Protein AF-A0A4C1V8Y3-F1 (afdb_monomer_lite)

InterPro domains:
  IPR043502 DNA/RNA polymerase superfamily [SSF56672] (5-158)

Radius of gyration: 22.08 Å; chains: 1; bounding box: 59×44×68 Å

Foldseek 3Di:
DVVDPLVVVLVVVVVVVCVVVVLDHDDPDCVVLPPFAAFDWDWDADPVHRVDIDIDTDQPDDDPRDGVVNVDDDDPPPDDPPVVVVVVQVPDPDHDDDDDPPVVSPDDDDPVCVRHYHYDDCVVQVPLVCQVVPQDDPPDGHDDDPDPVVVVVSVVSNVVCVVVDPDPPDDDDDDDDD

Structure (mmCIF, N/CA/C/O backbone):
data_AF-A0A4C1V8Y3-F1
#
_entry.id   AF-A0A4C1V8Y3-F1
#
loop_
_atom_site.group_PDB
_atom_site.id
_atom_site.type_symbol
_atom_site.label_atom_id
_atom_site.label_alt_id
_atom_site.label_comp_id
_atom_site.label_asym_id
_atom_site.label_entity_id
_atom_site.label_seq_id
_atom_site.pdbx_PDB_ins_code
_atom_site.Cartn_x
_atom_site.Cartn_y
_atom_site.Cartn_z
_atom_site.occupancy
_atom_site.B_iso_or_equiv
_atom_site.auth_seq_id
_atom_site.auth_comp_id
_atom_site.auth_asym_id
_atom_site.auth_atom_id
_atom_site.pdbx_PDB_model_num
ATOM 1 N N . MET A 1 1 ? -1.308 -13.225 -12.735 1.00 55.72 1 MET A N 1
ATOM 2 C CA . MET A 1 1 ? -2.732 -12.914 -12.943 1.00 55.72 1 MET A CA 1
ATOM 3 C C . MET A 1 1 ? -3.350 -13.865 -13.957 1.00 55.72 1 MET A C 1
ATOM 5 O O . MET A 1 1 ? -4.506 -14.201 -13.807 1.00 55.72 1 MET A O 1
ATOM 9 N N . ASP A 1 2 ? -2.562 -14.415 -14.877 1.00 52.59 2 ASP A N 1
ATOM 10 C CA . ASP A 1 2 ? -3.036 -15.259 -15.992 1.00 52.59 2 ASP A CA 1
ATOM 11 C C . ASP A 1 2 ? -3.615 -16.628 -15.599 1.00 52.59 2 ASP A C 1
ATOM 13 O O . ASP A 1 2 ? -4.291 -17.263 -16.397 1.00 52.59 2 ASP A O 1
ATOM 17 N N . ARG A 1 3 ? -3.349 -17.102 -14.374 1.00 64.19 3 ARG A N 1
ATOM 18 C CA . ARG A 1 3 ? -3.853 -18.398 -13.887 1.00 64.19 3 ARG A CA 1
ATOM 19 C C . ARG A 1 3 ? -5.327 -18.373 -13.490 1.00 64.19 3 ARG A C 1
ATOM 21 O O . ARG A 1 3 ? -5.962 -19.417 -13.526 1.00 64.19 3 ARG A O 1
ATOM 28 N N . ASP A 1 4 ? -5.831 -17.216 -13.066 1.00 79.06 4 ASP A N 1
ATOM 29 C CA . ASP A 1 4 ? -7.201 -17.050 -12.582 1.00 79.06 4 ASP A CA 1
ATOM 30 C C . ASP A 1 4 ? -7.728 -15.671 -13.019 1.00 79.06 4 ASP A C 1
ATOM 32 O O . ASP A 1 4 ? -7.414 -14.651 -12.389 1.00 79.06 4 ASP A O 1
ATOM 36 N N . PRO A 1 5 ? -8.523 -15.626 -14.105 1.00 82.88 5 PRO A N 1
ATOM 37 C CA . PRO A 1 5 ? -9.106 -14.390 -14.614 1.00 82.88 5 PRO A CA 1
ATOM 38 C C . PRO A 1 5 ? -10.021 -13.684 -13.607 1.00 82.88 5 PRO A C 1
ATOM 40 O O . PRO A 1 5 ? -10.064 -12.454 -13.581 1.00 82.88 5 PRO A O 1
ATOM 43 N N . ALA A 1 6 ? -10.732 -14.432 -12.756 1.00 84.44 6 ALA A N 1
ATOM 44 C CA . ALA A 1 6 ? -11.627 -13.848 -11.762 1.00 84.44 6 ALA A CA 1
ATOM 45 C C . ALA A 1 6 ? -10.827 -13.159 -10.649 1.00 84.44 6 ALA A C 1
ATOM 47 O O . ALA A 1 6 ? -11.149 -12.036 -10.249 1.00 84.44 6 ALA A O 1
ATOM 48 N N . PHE A 1 7 ? -9.739 -13.789 -10.200 1.00 83.38 7 PHE A N 1
ATOM 49 C CA . PHE A 1 7 ? -8.794 -13.169 -9.274 1.00 83.38 7 PHE A CA 1
ATOM 50 C C . PHE A 1 7 ? -8.145 -11.915 -9.871 1.00 83.38 7 PHE A C 1
ATOM 52 O O . PHE A 1 7 ? -8.054 -10.895 -9.187 1.00 83.38 7 PHE A O 1
ATOM 59 N N . ALA A 1 8 ? -7.717 -11.972 -11.136 1.00 81.81 8 ALA A N 1
ATOM 60 C CA . ALA A 1 8 ? -7.129 -10.829 -11.831 1.00 81.81 8 ALA A CA 1
ATOM 61 C C . ALA A 1 8 ? -8.106 -9.647 -11.891 1.00 81.81 8 ALA A C 1
ATOM 63 O O . ALA A 1 8 ? -7.767 -8.559 -11.434 1.00 81.81 8 ALA A O 1
ATOM 64 N N . ALA A 1 9 ? -9.342 -9.884 -12.342 1.00 85.69 9 ALA A N 1
ATOM 65 C CA . ALA A 1 9 ? -10.382 -8.860 -12.407 1.00 85.69 9 ALA A CA 1
ATOM 66 C C . ALA A 1 9 ? -10.687 -8.256 -11.027 1.00 85.69 9 ALA A C 1
ATOM 68 O O . ALA A 1 9 ? -10.798 -7.037 -10.889 1.00 85.69 9 ALA A O 1
ATOM 69 N N . ALA A 1 10 ? -10.771 -9.089 -9.984 1.00 87.50 10 ALA A N 1
ATOM 70 C CA . ALA A 1 10 ? -10.971 -8.606 -8.623 1.00 87.50 10 ALA A CA 1
ATOM 71 C C . ALA A 1 10 ? -9.803 -7.724 -8.155 1.00 87.50 10 ALA A C 1
ATOM 73 O O . ALA A 1 10 ? -10.039 -6.696 -7.517 1.00 87.50 10 ALA A O 1
ATOM 74 N N . TYR A 1 11 ? -8.561 -8.112 -8.467 1.00 87.75 11 TYR A N 1
ATOM 75 C CA . TYR A 1 11 ? -7.350 -7.376 -8.100 1.00 87.75 11 TYR A CA 1
ATOM 76 C C . TYR A 1 11 ? -7.257 -6.028 -8.811 1.00 87.75 11 TYR A C 1
ATOM 78 O O . TYR A 1 11 ? -7.068 -5.008 -8.144 1.00 87.75 11 TYR A O 1
ATOM 86 N N . THR A 1 12 ? -7.482 -6.010 -10.126 1.00 88.38 12 THR A N 1
ATOM 87 C CA . THR A 1 12 ? -7.565 -4.788 -10.938 1.00 88.38 12 THR A CA 1
ATOM 88 C C . THR A 1 12 ? -8.621 -3.837 -10.390 1.00 88.38 12 THR A C 1
ATOM 90 O O . THR A 1 12 ? -8.305 -2.694 -10.076 1.00 88.38 12 THR A O 1
ATOM 93 N N . ALA A 1 13 ? -9.821 -4.339 -10.086 1.00 90.12 13 ALA A N 1
ATOM 94 C CA . ALA A 1 13 ? -10.887 -3.524 -9.508 1.00 90.12 13 ALA A CA 1
ATOM 95 C C . ALA A 1 13 ? -10.541 -2.913 -8.133 1.00 90.12 13 ALA A C 1
ATOM 97 O O . ALA A 1 13 ? -11.154 -1.923 -7.733 1.00 90.12 13 ALA A O 1
ATOM 98 N N . GLN A 1 14 ? -9.606 -3.488 -7.363 1.00 90.12 14 GLN A N 1
ATOM 99 C CA . GLN A 1 14 ? -9.127 -2.852 -6.128 1.00 90.12 14 GLN A CA 1
ATOM 100 C C . GLN A 1 14 ? -8.146 -1.717 -6.419 1.00 90.12 14 GLN A C 1
ATOM 102 O O . GLN A 1 14 ? -8.235 -0.677 -5.772 1.00 90.12 14 GLN A O 1
ATOM 107 N N . ILE A 1 15 ? -7.234 -1.900 -7.374 1.00 90.12 15 ILE A N 1
ATOM 108 C CA . ILE A 1 15 ? -6.290 -0.849 -7.770 1.00 90.12 15 ILE A CA 1
ATOM 109 C C . ILE A 1 15 ? -7.022 0.322 -8.426 1.00 90.12 15 ILE A C 1
ATOM 111 O O . ILE A 1 15 ? -6.768 1.466 -8.054 1.00 90.12 15 ILE A O 1
ATOM 115 N N . ASP A 1 16 ? -7.994 0.056 -9.298 1.00 91.06 16 ASP A N 1
ATOM 116 C CA . ASP A 1 16 ? -8.810 1.106 -9.914 1.00 91.06 16 ASP A CA 1
ATOM 117 C C . ASP A 1 16 ? -9.557 1.924 -8.859 1.00 91.06 16 ASP A C 1
ATOM 119 O O . ASP A 1 16 ? -9.522 3.149 -8.896 1.00 91.06 16 ASP A O 1
ATOM 123 N N . LYS A 1 17 ? -10.110 1.279 -7.823 1.00 92.25 17 LYS A N 1
ATOM 124 C CA . LYS A 1 17 ? -10.717 1.992 -6.687 1.00 92.25 17 LYS A CA 1
ATOM 125 C C . LYS A 1 17 ? -9.734 2.894 -5.948 1.00 92.25 17 LYS A C 1
ATOM 127 O O . LYS A 1 17 ? -10.143 3.940 -5.450 1.00 92.25 17 LYS A O 1
ATOM 132 N N . LEU A 1 18 ? -8.463 2.512 -5.819 1.00 92.12 18 LEU A N 1
ATOM 133 C CA . LEU A 1 18 ? -7.461 3.393 -5.205 1.00 92.12 18 LEU A CA 1
ATOM 134 C C . LEU A 1 18 ? -7.225 4.641 -6.065 1.00 92.12 18 LEU A C 1
ATOM 136 O O . LEU A 1 18 ? -7.055 5.731 -5.517 1.00 92.12 18 LEU A O 1
ATOM 140 N N . ILE A 1 19 ? -7.258 4.490 -7.391 1.00 92.00 19 ILE A N 1
ATOM 141 C CA . ILE A 1 19 ? -7.114 5.593 -8.347 1.00 92.00 19 ILE A CA 1
ATOM 142 C C . ILE A 1 19 ? -8.358 6.491 -8.336 1.00 92.00 19 ILE A C 1
ATOM 144 O O . ILE A 1 19 ? -8.231 7.702 -8.167 1.00 92.00 19 ILE A O 1
ATOM 148 N N . GLU A 1 20 ? -9.556 5.914 -8.444 1.00 93.69 20 GLU A N 1
ATOM 149 C CA . GLU A 1 20 ? -10.841 6.632 -8.431 1.00 93.69 20 GLU A CA 1
ATOM 150 C C . GLU A 1 20 ? -11.043 7.443 -7.146 1.00 93.69 20 GLU A C 1
ATOM 152 O O . GLU A 1 20 ? -11.497 8.585 -7.190 1.00 93.69 20 GLU A O 1
ATOM 157 N N . ASN A 1 21 ? -10.658 6.881 -5.996 1.00 91.19 21 ASN A N 1
ATOM 158 C CA . ASN A 1 21 ? -10.733 7.576 -4.709 1.00 91.19 21 ASN A CA 1
ATOM 159 C C . ASN A 1 21 ? -9.605 8.606 -4.506 1.00 91.19 21 ASN A C 1
ATOM 161 O O . ASN A 1 21 ? -9.574 9.289 -3.479 1.00 91.19 21 ASN A O 1
ATOM 165 N N . GLY A 1 22 ? -8.667 8.722 -5.452 1.00 91.38 22 GLY A N 1
ATOM 166 C CA . GLY A 1 22 ? -7.544 9.657 -5.388 1.00 91.38 22 GLY A CA 1
ATOM 167 C C . GLY A 1 22 ? -6.465 9.287 -4.364 1.00 91.38 22 GLY A C 1
ATOM 168 O O . GLY A 1 22 ? -5.671 10.148 -3.985 1.00 91.38 22 GLY A O 1
ATOM 169 N N . TYR A 1 23 ? -6.427 8.032 -3.903 1.00 91.69 23 TYR A N 1
ATOM 170 C CA . TYR A 1 23 ? -5.382 7.517 -3.005 1.00 91.69 23 TYR A CA 1
ATOM 171 C C . TYR A 1 23 ? -4.095 7.171 -3.753 1.00 91.69 23 TYR A C 1
ATOM 173 O O . TYR A 1 23 ? -3.008 7.184 -3.181 1.00 91.69 23 TYR A O 1
ATOM 181 N N . THR A 1 24 ? -4.207 6.865 -5.041 1.00 91.81 24 THR A N 1
ATOM 182 C CA . THR A 1 24 ? -3.078 6.579 -5.925 1.00 91.81 24 THR A CA 1
ATOM 183 C C . THR A 1 24 ? -3.270 7.335 -7.232 1.00 91.81 24 THR A C 1
ATOM 185 O O . THR A 1 24 ? -4.393 7.604 -7.647 1.00 91.81 24 THR A O 1
ATOM 188 N N . ARG A 1 25 ? -2.172 7.696 -7.896 1.00 90.06 25 ARG A N 1
ATOM 189 C CA . ARG A 1 25 ? -2.204 8.323 -9.220 1.00 90.06 25 ARG A CA 1
ATOM 190 C C . ARG A 1 25 ? -1.206 7.648 -10.141 1.00 90.06 25 ARG A C 1
ATOM 192 O O . ARG A 1 25 ? -0.169 7.168 -9.687 1.00 90.06 25 ARG A O 1
ATOM 199 N N . ARG A 1 26 ? -1.500 7.668 -11.437 1.00 87.31 26 ARG A N 1
ATOM 200 C CA . ARG A 1 26 ? -0.541 7.254 -12.462 1.00 87.31 26 ARG A CA 1
ATOM 201 C C . ARG A 1 26 ? 0.559 8.311 -12.593 1.00 87.31 26 ARG A C 1
ATOM 203 O O . ARG A 1 26 ? 0.305 9.508 -12.433 1.00 87.31 26 ARG A O 1
ATOM 210 N N . ILE A 1 27 ? 1.785 7.864 -12.850 1.00 84.38 27 ILE A N 1
ATOM 211 C CA . ILE A 1 27 ? 2.925 8.742 -13.128 1.00 84.38 27 ILE A CA 1
ATOM 212 C C . ILE A 1 27 ? 3.106 8.791 -14.643 1.00 84.38 27 ILE A C 1
ATOM 214 O O . ILE A 1 27 ? 3.476 7.799 -15.254 1.00 84.38 27 ILE A O 1
ATOM 218 N N . GLU A 1 28 ? 2.838 9.947 -15.247 1.00 77.56 28 GLU A N 1
ATOM 219 C CA . GLU A 1 28 ? 2.921 10.123 -16.705 1.00 77.56 28 GLU A CA 1
ATOM 220 C C . GLU A 1 28 ? 4.364 10.324 -17.182 1.00 77.56 28 GLU A C 1
ATOM 222 O O . GLU A 1 28 ? 4.778 9.800 -18.214 1.00 77.56 28 GLU A O 1
ATOM 227 N N . ASN A 1 29 ? 5.158 11.071 -16.411 1.00 78.00 29 ASN A N 1
ATOM 228 C CA . ASN A 1 29 ? 6.543 11.357 -16.752 1.00 78.00 29 ASN A CA 1
ATOM 229 C C . ASN A 1 29 ? 7.487 10.385 -16.041 1.00 78.00 29 ASN A C 1
ATOM 231 O O . ASN A 1 29 ? 7.799 10.542 -14.859 1.00 78.00 29 ASN A O 1
ATOM 235 N N . ARG A 1 30 ? 8.006 9.421 -16.804 1.00 66.00 30 ARG A N 1
ATOM 236 C CA . ARG A 1 30 ? 8.955 8.409 -16.322 1.00 66.00 30 ARG A CA 1
ATOM 237 C C . ARG A 1 30 ? 10.259 8.997 -15.770 1.00 66.00 30 ARG A C 1
ATOM 239 O O . ARG A 1 30 ? 10.893 8.355 -14.939 1.00 66.00 30 ARG A O 1
ATOM 246 N N . ALA A 1 31 ? 10.641 10.222 -16.141 1.00 69.38 31 ALA A N 1
ATOM 247 C CA . ALA A 1 31 ? 11.802 10.892 -15.547 1.00 69.38 31 ALA A CA 1
ATOM 248 C C . ALA A 1 31 ? 11.626 11.162 -14.038 1.00 69.38 31 ALA A C 1
ATOM 250 O O . ALA A 1 31 ? 12.616 11.303 -13.324 1.00 69.38 31 ALA A O 1
ATOM 251 N N . GLN A 1 32 ? 10.384 11.176 -13.535 1.00 68.25 32 GLN A N 1
ATOM 252 C CA . GLN A 1 32 ? 10.077 11.304 -12.103 1.00 68.25 32 GLN A CA 1
ATOM 253 C C . GLN A 1 32 ? 10.365 10.022 -11.305 1.00 68.25 32 GLN A C 1
ATOM 255 O O . GLN A 1 32 ? 10.287 10.043 -10.083 1.00 68.25 32 GLN A O 1
ATOM 260 N N . VAL A 1 33 ? 10.689 8.913 -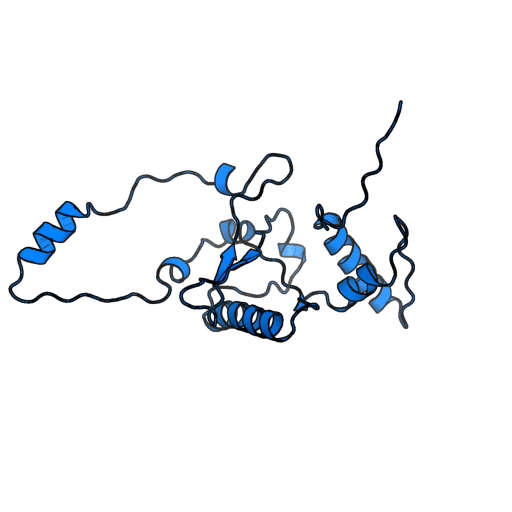11.980 1.00 70.75 33 VAL A N 1
ATOM 261 C CA . VAL A 1 33 ? 10.864 7.579 -11.379 1.00 70.75 33 VAL A CA 1
ATOM 262 C C . VAL A 1 33 ? 12.337 7.286 -11.041 1.00 70.75 33 VAL A C 1
ATOM 264 O O . VAL A 1 33 ? 12.697 6.186 -10.623 1.00 70.75 33 VAL A O 1
ATOM 267 N N . ARG A 1 34 ? 13.225 8.272 -11.198 1.00 72.69 34 ARG A N 1
ATOM 268 C CA . ARG A 1 34 ? 14.632 8.142 -10.811 1.00 72.69 34 ARG A CA 1
ATOM 269 C C . ARG A 1 34 ? 14.766 8.157 -9.284 1.00 72.69 34 ARG A C 1
ATOM 271 O O . ARG A 1 34 ? 14.085 8.928 -8.614 1.00 72.69 34 ARG A O 1
ATOM 278 N N . ASP A 1 35 ? 15.637 7.310 -8.738 1.00 73.94 35 ASP A N 1
ATOM 279 C CA . ASP A 1 35 ? 15.942 7.250 -7.299 1.00 73.94 35 ASP A CA 1
ATOM 280 C C . ASP A 1 35 ? 14.699 6.989 -6.409 1.00 73.94 35 ASP A C 1
ATOM 282 O O . ASP A 1 35 ? 14.564 7.532 -5.307 1.00 73.94 35 ASP A O 1
ATOM 286 N N . CYS A 1 36 ? 13.759 6.176 -6.902 1.00 82.00 36 CYS A N 1
ATOM 287 C CA . CYS A 1 36 ? 12.499 5.846 -6.231 1.00 82.00 36 CYS A CA 1
ATOM 288 C C . CYS A 1 36 ? 12.507 4.441 -5.614 1.00 82.00 36 CYS A C 1
ATOM 290 O O . CYS A 1 36 ? 13.243 3.561 -6.059 1.00 82.00 36 CYS A O 1
ATOM 292 N N . PHE A 1 37 ? 11.635 4.223 -4.627 1.00 83.31 37 PHE A N 1
ATOM 293 C CA . PHE A 1 37 ? 11.407 2.909 -4.027 1.00 83.31 37 PHE A CA 1
ATOM 294 C C . PHE A 1 37 ? 10.078 2.336 -4.524 1.00 83.31 37 PHE A C 1
ATOM 296 O O . PHE A 1 37 ? 9.053 3.024 -4.507 1.00 83.31 37 PHE A O 1
ATOM 303 N N . PHE A 1 38 ? 10.101 1.073 -4.951 1.00 84.75 38 PHE A N 1
ATOM 304 C CA . PHE A 1 38 ? 8.904 0.343 -5.351 1.00 84.75 38 PHE A CA 1
ATOM 305 C C . PHE A 1 38 ? 8.446 -0.565 -4.225 1.00 84.75 38 PHE A C 1
ATOM 307 O O . PHE A 1 38 ? 9.207 -1.404 -3.753 1.00 84.75 38 PHE A O 1
ATOM 314 N N . LEU A 1 39 ? 7.191 -0.404 -3.830 1.00 85.44 39 LEU A N 1
ATOM 315 C CA . LEU A 1 39 ? 6.536 -1.180 -2.802 1.00 85.44 39 LEU A CA 1
ATOM 316 C C . LEU A 1 39 ? 5.903 -2.418 -3.448 1.00 85.44 39 LEU A C 1
ATOM 318 O O . LEU A 1 39 ? 4.951 -2.283 -4.228 1.00 85.44 39 LEU A O 1
ATOM 322 N N . PRO A 1 40 ? 6.412 -3.628 -3.161 1.00 86.44 40 PRO A N 1
ATOM 323 C CA . PRO A 1 40 ? 5.784 -4.851 -3.628 1.00 86.44 40 PRO A CA 1
ATOM 324 C C . PRO A 1 40 ? 4.350 -4.924 -3.122 1.00 86.44 40 PRO A C 1
ATOM 326 O O . PRO A 1 40 ? 4.040 -4.485 -2.013 1.00 86.44 40 PRO A O 1
ATOM 329 N N . HIS A 1 41 ? 3.466 -5.500 -3.926 1.00 87.19 41 HIS A N 1
ATOM 330 C CA . HIS A 1 41 ? 2.088 -5.700 -3.520 1.00 87.19 41 HIS A CA 1
ATOM 331 C C . HIS A 1 41 ? 1.547 -7.042 -3.986 1.00 87.19 41 HIS A C 1
ATOM 333 O O . HIS A 1 41 ? 1.907 -7.566 -5.041 1.00 87.19 41 HIS A O 1
ATOM 339 N N . PHE A 1 42 ? 0.652 -7.602 -3.181 1.00 84.69 42 PHE A N 1
ATOM 340 C CA . PHE A 1 42 ? -0.007 -8.874 -3.458 1.00 84.69 42 PHE A CA 1
ATOM 341 C C . PHE A 1 42 ? -1.428 -8.871 -2.898 1.00 84.69 42 PHE A C 1
ATOM 343 O O . PHE A 1 42 ? -1.830 -7.947 -2.191 1.00 84.69 42 PHE A O 1
ATOM 350 N N . ALA A 1 43 ? -2.234 -9.861 -3.276 1.00 87.81 43 ALA A N 1
ATOM 351 C CA . ALA A 1 43 ? -3.584 -10.011 -2.746 1.00 87.81 43 ALA A CA 1
ATOM 352 C C . ALA A 1 43 ? -3.596 -11.027 -1.613 1.00 87.81 43 ALA A C 1
ATOM 354 O O . ALA A 1 43 ? -2.954 -12.071 -1.706 1.00 87.81 43 ALA A O 1
ATOM 355 N N . VAL A 1 44 ? -4.406 -10.759 -0.596 1.00 85.75 44 VAL A N 1
ATOM 356 C CA . VAL A 1 44 ? -4.756 -11.739 0.432 1.00 85.75 44 VAL A CA 1
ATOM 357 C C . VAL A 1 44 ? -6.264 -11.921 0.494 1.00 85.75 44 VAL A C 1
ATOM 359 O O . VAL A 1 44 ? -7.033 -10.963 0.369 1.00 85.75 44 VAL A O 1
ATOM 362 N N . THR A 1 45 ? -6.691 -13.157 0.714 1.00 86.25 45 THR A N 1
ATOM 363 C CA . THR A 1 45 ? -8.088 -13.530 0.952 1.00 86.25 45 THR A CA 1
ATOM 364 C C . THR A 1 45 ? -8.270 -13.875 2.419 1.00 86.25 45 THR A C 1
ATOM 366 O O . THR A 1 45 ? -7.450 -14.576 3.008 1.00 86.25 45 THR A O 1
ATOM 369 N N . ASN A 1 46 ? -9.360 -13.410 3.023 1.00 79.81 46 ASN A N 1
ATOM 370 C CA . ASN A 1 46 ? -9.726 -13.847 4.365 1.00 79.81 46 ASN A CA 1
ATOM 371 C C . ASN A 1 46 ? -10.604 -15.107 4.250 1.00 79.81 46 ASN A C 1
ATOM 373 O O . ASN A 1 46 ? -11.632 -15.022 3.576 1.00 79.81 46 ASN A O 1
ATOM 377 N N . PRO A 1 47 ? -10.283 -16.227 4.926 1.00 85.56 47 PRO A N 1
ATOM 378 C CA . PRO A 1 47 ? -11.126 -17.427 4.920 1.00 85.56 47 PRO A CA 1
ATOM 379 C C . PRO A 1 47 ? -12.583 -17.163 5.334 1.00 85.56 47 PRO A C 1
ATOM 381 O O . PRO A 1 47 ? -13.500 -17.771 4.798 1.00 85.56 47 PRO A O 1
ATOM 384 N N . ASN A 1 48 ? -12.814 -16.190 6.223 1.00 86.31 48 ASN A N 1
ATOM 385 C CA . ASN A 1 48 ? -14.151 -15.790 6.677 1.00 86.31 48 ASN A CA 1
ATOM 386 C C . ASN A 1 48 ? -14.887 -14.870 5.684 1.00 86.31 48 ASN A C 1
ATOM 388 O O . ASN A 1 48 ? -16.058 -14.551 5.880 1.00 86.31 48 ASN A O 1
ATOM 392 N N . LYS A 1 49 ? -14.194 -14.365 4.653 1.00 83.19 49 LYS A N 1
ATOM 393 C CA . LYS A 1 49 ? -14.740 -13.497 3.594 1.00 83.19 49 LYS A CA 1
ATOM 394 C C . LYS A 1 49 ? -14.109 -13.879 2.245 1.00 83.19 49 LYS A C 1
ATOM 396 O O . LYS A 1 49 ? -13.390 -13.057 1.674 1.00 83.19 49 LYS A O 1
ATOM 401 N N . PRO A 1 50 ? -14.363 -15.097 1.733 1.00 74.81 50 PRO A N 1
ATOM 402 C CA . PRO A 1 50 ? -13.650 -15.649 0.576 1.00 74.81 50 PRO A CA 1
ATOM 403 C C . PRO A 1 50 ? -13.821 -14.799 -0.691 1.00 74.81 50 PRO A C 1
ATOM 405 O O . PRO A 1 50 ? -12.896 -14.675 -1.482 1.00 74.81 50 PRO A O 1
ATOM 408 N N . ASN A 1 51 ? -14.958 -14.110 -0.828 1.00 78.44 51 ASN A N 1
ATOM 409 C CA . ASN A 1 51 ? -15.259 -13.258 -1.983 1.00 78.44 51 ASN A CA 1
ATOM 410 C C . ASN A 1 51 ? -14.590 -11.872 -1.928 1.00 78.44 51 ASN A C 1
ATOM 412 O O . ASN A 1 51 ? -14.798 -11.053 -2.822 1.00 78.44 51 ASN A O 1
ATOM 416 N N . LYS A 1 52 ? -13.841 -11.555 -0.863 1.00 81.00 52 LYS A N 1
ATOM 417 C CA . LYS A 1 52 ? -13.203 -10.246 -0.691 1.00 81.00 52 LYS A CA 1
ATOM 418 C C . LYS A 1 52 ? -11.693 -10.397 -0.596 1.00 81.00 52 LYS A C 1
ATOM 420 O O . LYS A 1 52 ? -11.157 -10.805 0.434 1.00 81.00 52 LYS A O 1
ATOM 425 N N . ILE A 1 53 ? -11.016 -9.952 -1.647 1.00 87.62 53 ILE A N 1
ATOM 426 C CA . ILE A 1 53 ? -9.571 -9.758 -1.630 1.00 87.62 53 ILE A CA 1
ATOM 427 C C . ILE A 1 53 ? -9.204 -8.429 -0.955 1.00 87.62 53 ILE A C 1
ATOM 429 O O . ILE A 1 53 ? -9.988 -7.473 -0.940 1.00 87.62 53 ILE A O 1
ATOM 433 N N . ARG A 1 54 ? -7.995 -8.366 -0.403 1.00 87.06 54 ARG A N 1
ATOM 434 C CA . ARG A 1 54 ? -7.348 -7.129 0.047 1.00 87.06 54 ARG A CA 1
ATOM 435 C C . ARG A 1 54 ? -5.985 -7.022 -0.617 1.00 87.06 54 ARG A C 1
ATOM 437 O O . ARG A 1 54 ? -5.238 -7.996 -0.612 1.00 87.06 54 ARG A O 1
ATOM 444 N N . VAL A 1 55 ? -5.676 -5.853 -1.166 1.00 89.06 55 VAL A N 1
ATOM 445 C CA . VAL A 1 55 ? -4.327 -5.537 -1.640 1.00 89.06 55 VAL A CA 1
ATOM 446 C C . VAL A 1 55 ? -3.472 -5.208 -0.421 1.00 89.06 55 VAL A C 1
ATOM 448 O O . VAL A 1 55 ? -3.858 -4.379 0.402 1.00 89.06 55 VAL A O 1
ATOM 451 N N . VAL A 1 56 ? -2.345 -5.894 -0.288 1.00 88.00 56 VAL A N 1
ATOM 452 C CA . VAL A 1 56 ? -1.335 -5.639 0.739 1.00 88.00 56 VAL A CA 1
ATOM 453 C C . VAL A 1 56 ? -0.130 -5.031 0.052 1.00 88.00 56 VAL A C 1
ATOM 455 O O . VAL A 1 56 ? 0.331 -5.572 -0.950 1.00 88.00 56 VAL A O 1
ATOM 458 N N . PHE A 1 57 ? 0.360 -3.927 0.606 1.00 89.00 57 PHE A N 1
ATOM 459 C CA . PHE A 1 57 ? 1.608 -3.292 0.211 1.00 89.00 57 PHE A CA 1
ATOM 460 C C . PHE A 1 57 ? 2.686 -3.668 1.226 1.00 89.00 57 PHE A C 1
ATOM 462 O O . PHE A 1 57 ? 2.534 -3.400 2.419 1.00 89.00 57 PHE A O 1
ATOM 469 N N . ASP A 1 58 ? 3.743 -4.326 0.769 1.00 87.31 58 ASP A N 1
ATOM 470 C CA . ASP A 1 58 ? 4.751 -4.923 1.635 1.00 87.31 58 ASP A CA 1
ATOM 471 C C . ASP A 1 58 ? 5.987 -4.033 1.782 1.00 87.31 58 ASP A C 1
ATOM 473 O O . ASP A 1 58 ? 6.960 -4.132 1.037 1.00 87.31 58 ASP A O 1
ATOM 477 N N . ALA A 1 59 ? 5.958 -3.179 2.803 1.00 87.00 59 ALA A N 1
ATOM 478 C CA . ALA A 1 59 ? 7.091 -2.341 3.195 1.00 87.00 59 ALA A CA 1
ATOM 479 C C . ALA A 1 59 ? 8.231 -3.103 3.893 1.00 87.00 59 ALA A C 1
ATOM 481 O O . ALA A 1 59 ? 9.287 -2.515 4.140 1.00 87.00 59 ALA A O 1
ATOM 482 N N . ALA A 1 60 ? 8.032 -4.383 4.228 1.00 86.56 60 ALA A N 1
ATOM 483 C CA . ALA A 1 60 ? 9.021 -5.212 4.912 1.00 86.56 60 ALA A CA 1
ATOM 484 C C . ALA A 1 60 ? 9.881 -6.039 3.945 1.00 86.56 60 ALA A C 1
ATOM 486 O O . ALA A 1 60 ? 10.933 -6.538 4.357 1.00 86.56 60 ALA A O 1
ATOM 487 N N . THR A 1 61 ? 9.479 -6.166 2.674 1.00 83.31 61 THR A N 1
ATOM 488 C CA . THR A 1 61 ? 10.320 -6.798 1.650 1.00 83.31 61 THR A CA 1
ATOM 489 C C . THR A 1 61 ? 11.684 -6.104 1.595 1.00 83.31 61 THR A C 1
ATOM 491 O O . THR A 1 61 ? 11.783 -4.876 1.534 1.00 83.31 61 THR A O 1
ATOM 494 N N . ARG A 1 62 ? 12.749 -6.913 1.636 1.00 83.75 62 ARG A N 1
ATOM 495 C CA . ARG A 1 62 ? 14.138 -6.447 1.607 1.00 83.75 62 ARG A CA 1
ATOM 496 C C . ARG A 1 62 ? 14.710 -6.527 0.193 1.00 83.75 62 ARG A C 1
ATOM 498 O O . ARG A 1 62 ? 14.631 -7.572 -0.444 1.00 83.75 62 ARG A O 1
ATOM 505 N N . PHE A 1 63 ? 15.365 -5.457 -0.236 1.00 80.12 63 PHE A N 1
ATOM 506 C CA . PHE A 1 63 ? 16.228 -5.395 -1.411 1.00 80.12 63 PHE A CA 1
ATOM 507 C C . PHE A 1 63 ? 17.633 -4.994 -0.953 1.00 80.12 63 PHE A C 1
ATOM 509 O O . PHE A 1 63 ? 17.774 -4.091 -0.132 1.00 80.12 63 PHE A O 1
ATOM 516 N N . GLU A 1 64 ? 18.663 -5.721 -1.395 1.00 85.56 64 GLU A N 1
ATOM 517 C CA . GLU A 1 64 ? 20.059 -5.505 -0.963 1.00 85.56 64 GLU A CA 1
ATOM 518 C C . GLU A 1 64 ? 20.222 -5.402 0.570 1.00 85.56 64 GLU A C 1
ATOM 520 O O . GLU A 1 64 ? 20.992 -4.615 1.114 1.00 85.56 64 GLU A O 1
ATOM 525 N N . GLY A 1 65 ? 19.448 -6.213 1.299 1.00 86.94 65 GLY A N 1
ATOM 526 C CA . GLY A 1 65 ? 19.477 -6.257 2.760 1.00 86.94 65 GLY A CA 1
ATOM 527 C C . GLY A 1 65 ? 18.712 -5.133 3.469 1.00 86.94 65 GLY A C 1
ATOM 528 O O . GLY A 1 65 ? 18.677 -5.142 4.700 1.00 86.94 65 GLY A O 1
ATOM 529 N N . LYS A 1 66 ? 18.049 -4.214 2.756 1.00 86.12 66 LYS A N 1
ATOM 530 C CA . LYS A 1 66 ? 17.275 -3.096 3.329 1.00 86.12 66 LYS A CA 1
ATOM 531 C C . LYS A 1 66 ? 15.811 -3.119 2.889 1.00 86.12 66 LYS A C 1
ATOM 533 O O . LYS A 1 66 ? 15.502 -3.476 1.760 1.00 86.12 66 LYS A O 1
ATOM 538 N 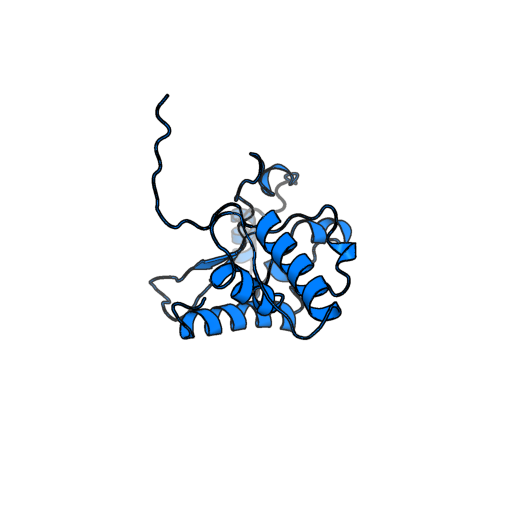N . SER A 1 67 ? 14.904 -2.748 3.785 1.00 89.50 67 SER A N 1
ATOM 539 C CA . SER A 1 67 ? 13.465 -2.583 3.520 1.00 89.50 67 SER A CA 1
ATOM 540 C C . SER A 1 67 ? 13.053 -1.120 3.668 1.00 89.50 67 SER A C 1
ATOM 542 O O . SER A 1 67 ? 13.784 -0.342 4.282 1.00 89.50 67 SER A O 1
ATOM 544 N N . LEU A 1 68 ? 11.872 -0.739 3.168 1.00 88.31 68 LEU A N 1
ATOM 545 C CA . LEU A 1 68 ? 11.353 0.621 3.362 1.00 88.31 68 LEU A CA 1
ATOM 546 C C . LEU A 1 68 ? 11.264 0.970 4.854 1.00 88.31 68 LEU A C 1
ATOM 548 O O . LEU A 1 68 ? 11.666 2.060 5.250 1.00 88.31 68 LEU A O 1
ATOM 552 N N . ASN A 1 69 ? 10.821 0.022 5.683 1.00 90.50 69 ASN A N 1
ATOM 553 C CA . ASN A 1 69 ? 10.721 0.205 7.132 1.00 90.50 69 ASN A CA 1
ATOM 554 C C . ASN A 1 69 ? 12.059 0.574 7.795 1.00 90.50 69 ASN A C 1
ATOM 556 O O . ASN A 1 69 ? 12.051 1.302 8.782 1.00 90.50 69 ASN A O 1
ATOM 560 N N . ASP A 1 70 ? 13.197 0.121 7.254 1.00 89.81 70 ASP A N 1
ATOM 561 C CA . ASP A 1 70 ? 14.523 0.452 7.798 1.00 89.81 70 ASP A CA 1
ATOM 562 C C . ASP A 1 70 ? 14.921 1.924 7.530 1.00 89.81 70 ASP A C 1
ATOM 564 O O . ASP A 1 70 ? 15.852 2.427 8.159 1.00 89.81 70 ASP A O 1
ATOM 568 N N . TYR A 1 71 ? 14.244 2.609 6.598 1.00 89.06 71 TYR A N 1
ATOM 569 C CA . TYR A 1 71 ? 14.476 4.019 6.249 1.00 89.06 71 TYR A CA 1
ATOM 570 C C . TYR A 1 71 ? 13.462 4.982 6.880 1.00 89.06 71 TYR A C 1
ATOM 572 O O . TYR A 1 71 ? 13.654 6.198 6.819 1.00 89.06 71 TYR A O 1
ATOM 580 N N . LEU A 1 72 ? 12.383 4.467 7.474 1.00 89.19 72 LEU A N 1
ATOM 581 C CA . LEU A 1 72 ? 11.368 5.290 8.126 1.00 89.19 72 LEU A CA 1
ATOM 582 C C . LEU A 1 72 ? 11.831 5.684 9.531 1.00 89.19 72 LEU A C 1
ATOM 584 O O . LEU A 1 72 ? 12.194 4.842 10.349 1.00 89.19 72 LEU A O 1
ATOM 588 N N . ILE A 1 73 ? 11.779 6.981 9.831 1.00 88.69 73 ILE A N 1
ATOM 589 C CA . ILE A 1 73 ? 12.039 7.484 11.180 1.00 88.69 73 ILE A CA 1
ATOM 590 C C . ILE A 1 73 ? 10.777 7.270 12.012 1.00 88.69 73 ILE A C 1
ATOM 592 O O . ILE A 1 73 ? 9.720 7.826 11.707 1.00 88.69 73 ILE A O 1
ATOM 596 N N . SER A 1 74 ? 10.888 6.493 13.086 1.00 84.88 74 SER A N 1
ATOM 597 C CA . SER A 1 74 ? 9.805 6.358 14.058 1.00 84.88 74 SER A CA 1
ATOM 598 C C . SER A 1 74 ? 9.570 7.694 14.761 1.00 84.88 74 SER A C 1
ATOM 600 O O . SER A 1 74 ? 10.433 8.188 15.487 1.00 84.88 74 SER A O 1
ATOM 602 N N . GLY A 1 75 ? 8.398 8.284 14.534 1.00 86.25 75 GLY A N 1
ATOM 603 C CA . GLY A 1 75 ? 7.925 9.428 15.306 1.00 86.25 75 GLY A CA 1
ATOM 604 C C . GLY A 1 75 ? 7.514 9.035 16.733 1.00 86.25 75 GLY A C 1
ATOM 605 O O . GLY A 1 75 ? 7.432 7.845 17.051 1.00 86.25 75 GLY A O 1
ATOM 606 N N . PRO A 1 76 ? 7.234 10.019 17.605 1.00 90.94 76 PRO A N 1
ATOM 607 C CA . PRO A 1 76 ? 6.643 9.753 18.914 1.00 90.94 76 PRO A CA 1
ATOM 608 C C . PRO A 1 76 ? 5.267 9.090 18.767 1.00 90.94 76 PRO A C 1
ATOM 610 O O . PRO A 1 76 ? 4.571 9.300 17.773 1.00 90.94 76 PRO A O 1
ATOM 613 N N . ASP A 1 77 ? 4.851 8.318 19.773 1.00 88.50 77 ASP A N 1
ATOM 614 C CA . ASP A 1 77 ? 3.496 7.770 19.811 1.00 88.50 77 ASP A CA 1
ATOM 615 C C . ASP A 1 77 ? 2.479 8.911 19.979 1.00 88.50 77 ASP A C 1
ATOM 617 O O . ASP A 1 77 ? 2.425 9.579 21.013 1.00 88.50 77 ASP A O 1
ATOM 621 N N . LEU A 1 78 ? 1.698 9.154 18.926 1.00 88.19 78 LEU A N 1
ATOM 622 C CA . LEU A 1 78 ? 0.643 10.169 18.890 1.00 88.19 78 LEU A CA 1
ATOM 623 C C . LEU A 1 78 ? -0.740 9.583 19.214 1.00 88.19 78 LEU A C 1
ATOM 625 O O . LEU A 1 78 ? -1.748 10.293 19.126 1.00 88.19 78 LEU A O 1
ATOM 629 N N . LEU A 1 79 ? -0.826 8.293 19.556 1.00 90.50 79 LEU A N 1
ATOM 630 C CA . LEU A 1 79 ? -2.090 7.662 19.901 1.00 90.50 79 LEU A CA 1
ATOM 631 C C . LEU A 1 79 ? -2.578 8.146 21.267 1.00 90.50 79 LEU A C 1
ATOM 633 O O . LEU A 1 79 ? -1.865 8.190 22.267 1.00 90.50 79 LEU A O 1
ATOM 637 N N . ASN A 1 80 ? -3.865 8.475 21.325 1.00 91.50 80 ASN A N 1
ATOM 638 C CA . ASN A 1 80 ? -4.526 8.737 22.592 1.00 91.50 80 ASN A CA 1
ATOM 639 C C . ASN A 1 80 ? -4.634 7.439 23.401 1.00 91.50 80 ASN A C 1
ATOM 641 O O . ASN A 1 80 ? -5.038 6.403 22.872 1.00 91.50 80 ASN A O 1
ATOM 645 N N . SER A 1 81 ? -4.381 7.519 24.711 1.00 93.56 81 SER A N 1
ATOM 646 C CA . SER A 1 81 ? -4.595 6.392 25.623 1.00 93.56 81 SER A CA 1
ATOM 647 C C . SER A 1 81 ? -6.025 5.856 25.507 1.00 93.56 81 SER A C 1
ATOM 649 O O . SER A 1 81 ? -6.993 6.586 25.756 1.00 93.56 81 SER A O 1
ATOM 651 N N . LEU A 1 82 ? -6.150 4.563 25.193 1.00 93.50 82 LEU A N 1
ATOM 652 C CA . LEU A 1 82 ? -7.437 3.873 25.106 1.00 93.50 82 LEU A CA 1
ATOM 653 C C . LEU A 1 82 ? -8.230 4.004 26.412 1.00 93.50 82 LEU A C 1
ATOM 655 O O . LEU A 1 82 ? -9.414 4.328 26.386 1.00 93.50 82 LEU A O 1
ATOM 659 N N . THR A 1 83 ? -7.570 3.844 27.560 1.00 95.50 83 THR A N 1
ATOM 660 C CA . THR A 1 83 ? -8.190 4.017 28.882 1.00 95.50 83 THR A CA 1
ATOM 661 C C . THR A 1 83 ? -8.748 5.431 29.056 1.00 95.50 83 THR A C 1
ATOM 663 O O . THR A 1 83 ? -9.882 5.606 29.504 1.00 95.50 83 THR A O 1
ATOM 666 N N . GLY A 1 84 ? -7.990 6.450 28.640 1.00 95.19 84 GLY A N 1
ATOM 667 C CA . GLY A 1 84 ? -8.443 7.842 28.667 1.00 95.19 84 GLY A CA 1
ATOM 668 C C . GLY A 1 84 ? -9.656 8.095 27.766 1.00 95.19 84 GLY A C 1
ATOM 669 O O . GLY A 1 84 ? -10.580 8.809 28.164 1.00 95.19 84 GLY A O 1
ATOM 670 N N . ILE A 1 85 ? -9.685 7.482 26.577 1.00 94.88 85 ILE A N 1
ATOM 671 C CA . ILE A 1 85 ? -10.842 7.527 25.672 1.00 94.88 85 ILE A CA 1
ATOM 672 C C . ILE A 1 85 ? -12.063 6.887 26.341 1.00 94.88 85 ILE A C 1
ATOM 674 O O . ILE A 1 85 ? -13.117 7.517 26.384 1.00 94.88 85 ILE A O 1
ATOM 678 N N . LEU A 1 86 ? -11.924 5.689 26.918 1.00 95.31 86 LEU A N 1
ATOM 679 C CA . LEU A 1 86 ? -13.027 4.970 27.568 1.00 95.31 86 LEU A CA 1
ATOM 680 C C . LEU A 1 86 ? -13.601 5.733 28.769 1.00 95.31 86 LEU A C 1
ATOM 682 O O . LEU A 1 86 ? -14.820 5.775 28.942 1.00 95.31 86 LEU A O 1
ATOM 686 N N . PHE A 1 87 ? -12.757 6.386 29.574 1.00 95.56 87 PHE A N 1
ATOM 687 C CA . PHE A 1 87 ? -13.242 7.227 30.671 1.00 95.56 87 PHE A CA 1
ATOM 688 C C . PHE A 1 87 ? -14.032 8.437 30.175 1.00 95.56 87 PHE A C 1
ATOM 690 O O . PHE A 1 87 ? -15.080 8.739 30.741 1.00 95.56 87 PHE A O 1
ATOM 697 N N . ARG A 1 88 ? -13.574 9.123 29.119 1.00 94.62 88 ARG A N 1
ATOM 698 C CA . ARG A 1 88 ? -14.320 10.251 28.534 1.00 94.62 88 ARG A CA 1
ATOM 699 C C . ARG A 1 88 ? -15.614 9.794 27.866 1.00 94.62 88 ARG A C 1
ATOM 701 O O . ARG A 1 88 ? -16.632 10.453 28.037 1.00 94.62 88 ARG A O 1
ATOM 708 N N . PHE A 1 89 ? -15.582 8.656 27.177 1.00 93.31 89 PHE A N 1
ATOM 709 C CA . PHE A 1 89 ? -16.747 8.046 26.538 1.00 93.31 89 PHE A CA 1
ATOM 710 C C . PHE A 1 89 ? -17.879 7.773 27.541 1.00 93.31 89 PHE A C 1
ATOM 712 O O . PHE A 1 89 ? -19.038 8.029 27.236 1.00 93.31 89 PHE A O 1
ATOM 719 N N . ARG A 1 90 ? -17.550 7.343 28.768 1.00 93.81 90 ARG A N 1
ATOM 720 C CA . ARG A 1 90 ? -18.529 7.082 29.840 1.00 93.81 90 ARG A CA 1
ATOM 721 C C . ARG A 1 90 ? -19.112 8.331 30.516 1.00 93.81 90 ARG A C 1
ATOM 723 O O . ARG A 1 90 ? -20.028 8.186 31.316 1.00 93.81 90 ARG A O 1
ATOM 730 N N . LYS A 1 91 ? -18.590 9.539 30.258 1.00 95.75 91 LYS A N 1
ATOM 731 C CA . LYS A 1 91 ? -19.087 10.769 30.911 1.00 95.75 91 LYS A CA 1
ATOM 732 C C . LYS A 1 91 ? -20.435 11.244 30.359 1.00 95.75 91 LYS A C 1
ATOM 734 O O . LYS A 1 91 ? -21.143 11.959 31.059 1.00 95.75 91 LYS A O 1
ATOM 739 N N . GLY A 1 92 ? -20.760 10.904 29.113 1.00 93.25 92 GLY A N 1
ATOM 740 C CA . GLY A 1 92 ? -22.022 11.284 28.478 1.00 93.25 92 GLY A CA 1
ATOM 741 C C . GLY A 1 92 ? -23.150 10.300 28.788 1.00 93.25 92 GLY A C 1
ATOM 742 O O . GLY A 1 92 ? -22.907 9.112 28.974 1.00 93.25 92 GLY A O 1
ATOM 743 N N . SER A 1 93 ? -24.394 10.784 28.792 1.00 95.38 93 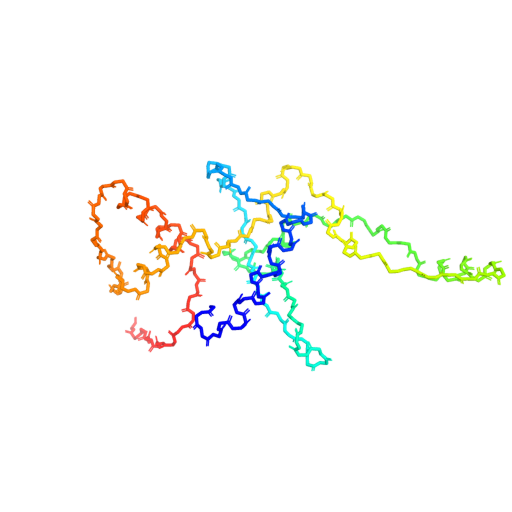SER A N 1
ATOM 744 C CA . SER A 1 93 ? -25.599 9.941 28.897 1.00 95.38 93 SER A C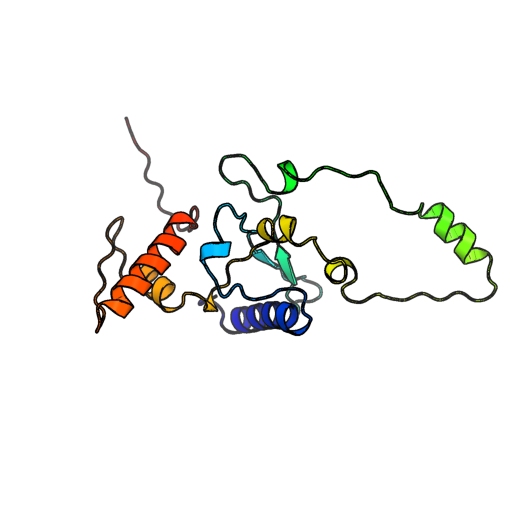A 1
ATOM 745 C C . SER A 1 93 ? -25.935 9.203 27.598 1.00 95.38 93 SER A C 1
ATOM 747 O O . SER A 1 93 ? -26.667 8.217 27.619 1.00 95.38 93 SER A O 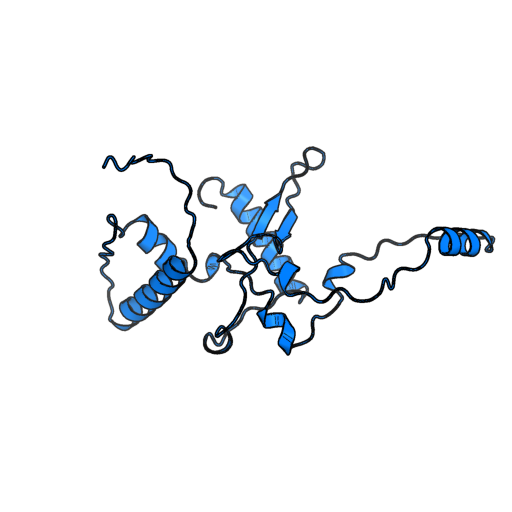1
ATOM 749 N N . VAL A 1 94 ? -25.397 9.671 26.468 1.00 94.94 94 VAL A N 1
ATOM 750 C CA . VAL A 1 94 ? -25.589 9.088 25.140 1.00 94.94 94 VAL A CA 1
ATOM 751 C C . VAL A 1 94 ? -24.226 8.816 24.519 1.00 94.94 94 VAL A C 1
ATOM 753 O O . VAL A 1 94 ? -23.364 9.694 24.472 1.00 94.94 94 VAL A O 1
ATOM 756 N N . ALA A 1 95 ? -24.052 7.595 24.025 1.00 93.25 95 ALA A N 1
ATOM 757 C CA . ALA A 1 95 ? -22.839 7.124 23.381 1.00 93.25 95 ALA A CA 1
ATOM 758 C C . ALA A 1 95 ? -23.097 6.819 21.901 1.00 93.25 95 ALA A C 1
ATOM 760 O O . ALA A 1 95 ? -24.130 6.252 21.551 1.00 93.25 95 ALA A O 1
ATOM 761 N N . PHE A 1 96 ? -22.133 7.145 21.042 1.00 93.56 96 PHE A N 1
ATOM 762 C CA . PHE A 1 96 ? -22.149 6.778 19.629 1.00 93.56 96 PHE A CA 1
ATOM 763 C C . PHE A 1 96 ? -20.765 6.314 19.187 1.00 93.56 96 PHE A C 1
ATOM 765 O O . PHE A 1 96 ? -19.743 6.674 19.775 1.00 93.56 96 PHE A O 1
ATOM 772 N N . THR A 1 97 ? -20.740 5.504 18.138 1.00 92.12 97 THR A N 1
ATOM 773 C CA . THR A 1 97 ? -19.520 5.039 17.485 1.00 92.12 97 THR A CA 1
ATOM 774 C C . THR A 1 97 ? -19.669 5.243 15.983 1.00 92.12 97 THR A C 1
ATOM 776 O O . THR A 1 97 ? -20.781 5.290 15.456 1.00 92.12 97 THR A O 1
ATOM 779 N N . GLY A 1 98 ? -18.549 5.415 15.291 1.00 89.44 98 GLY A N 1
ATOM 780 C CA . GLY A 1 98 ? -18.523 5.591 13.846 1.00 89.44 98 GLY A CA 1
ATOM 781 C C . GLY A 1 98 ? -17.322 4.877 13.253 1.00 89.44 98 GLY A C 1
ATOM 782 O O . GLY A 1 98 ? -16.257 4.838 13.866 1.00 89.44 98 GLY A O 1
ATOM 783 N N . ASP A 1 99 ? -17.508 4.315 12.064 1.00 87.50 99 ASP A N 1
ATOM 784 C CA . ASP A 1 99 ? -16.434 3.734 11.267 1.00 87.50 99 ASP A CA 1
ATOM 785 C C . ASP A 1 99 ? -16.000 4.740 10.196 1.00 87.50 99 ASP A C 1
ATOM 787 O O . ASP A 1 99 ? -16.791 5.131 9.332 1.00 87.50 99 ASP A O 1
ATOM 791 N N . ILE A 1 100 ? -14.745 5.189 10.262 1.00 86.56 100 ILE A N 1
ATOM 792 C CA . ILE A 1 100 ? -14.181 6.095 9.259 1.00 86.56 100 ILE A CA 1
ATOM 793 C C . ILE A 1 100 ? -13.602 5.240 8.138 1.00 86.56 100 ILE A C 1
ATOM 795 O O . ILE A 1 100 ? -12.477 4.742 8.219 1.00 86.56 100 ILE A O 1
ATOM 799 N N . ARG A 1 101 ? -14.379 5.101 7.061 1.00 84.12 101 ARG A N 1
ATOM 800 C CA . ARG A 1 101 ? -13.972 4.342 5.878 1.00 84.12 101 ARG A CA 1
ATOM 801 C C . ARG A 1 101 ? -12.631 4.848 5.334 1.00 84.12 101 ARG A C 1
ATOM 803 O O . ARG A 1 101 ? -12.478 6.040 5.047 1.00 84.12 101 ARG A O 1
ATOM 810 N N . ASP A 1 102 ? -11.698 3.912 5.172 1.00 84.12 102 ASP A N 1
ATOM 811 C CA . ASP A 1 102 ? -10.367 4.113 4.591 1.00 84.12 102 ASP A CA 1
ATOM 812 C C . ASP A 1 102 ? -9.550 5.217 5.288 1.00 84.12 102 ASP A C 1
ATOM 814 O O . ASP A 1 102 ? -8.786 5.940 4.651 1.00 84.12 102 ASP A O 1
ATOM 818 N N . MET A 1 103 ? -9.704 5.351 6.614 1.00 90.31 103 MET A N 1
ATOM 819 C CA . MET A 1 103 ? -9.088 6.416 7.420 1.00 90.31 103 MET A CA 1
ATOM 820 C C . MET A 1 103 ? -7.597 6.632 7.122 1.00 90.31 103 MET A C 1
ATOM 822 O O . MET A 1 103 ? -7.177 7.768 6.926 1.00 90.31 103 MET A O 1
ATOM 826 N N . PHE A 1 104 ? -6.803 5.559 7.057 1.00 84.75 104 PHE A N 1
ATOM 827 C CA . PHE A 1 104 ? -5.359 5.663 6.828 1.00 84.75 104 PHE A CA 1
ATOM 828 C C . PHE A 1 104 ? -5.009 6.184 5.430 1.00 84.75 104 PHE A C 1
ATOM 830 O O . PHE A 1 104 ? -4.061 6.947 5.292 1.00 84.75 104 PHE A O 1
ATOM 837 N N . LEU A 1 105 ? -5.801 5.844 4.409 1.00 87.06 105 LEU A N 1
ATOM 838 C CA . LEU A 1 105 ? -5.581 6.307 3.033 1.00 87.06 105 LEU A CA 1
ATOM 839 C C . LEU A 1 105 ? -5.991 7.774 2.834 1.00 87.06 105 LEU A C 1
ATOM 841 O O . LEU A 1 105 ? -5.583 8.414 1.869 1.00 87.06 105 LEU A O 1
ATOM 845 N N . ARG A 1 106 ? -6.779 8.338 3.759 1.00 87.00 106 ARG A N 1
ATOM 846 C CA . ARG A 1 106 ? -7.158 9.760 3.743 1.00 87.00 106 ARG A CA 1
ATOM 847 C C . ARG A 1 106 ? -6.037 10.687 4.220 1.00 87.00 106 ARG A C 1
ATOM 849 O O . ARG A 1 106 ? -6.138 11.897 4.015 1.00 87.00 106 ARG A O 1
ATOM 856 N N . VAL A 1 107 ? -4.985 10.155 4.843 1.00 88.81 107 VAL A N 1
ATOM 857 C CA . VAL A 1 107 ? -3.815 10.939 5.251 1.00 88.81 107 VAL A CA 1
ATOM 858 C C . VAL A 1 107 ? -2.878 11.077 4.055 1.00 88.81 107 VAL A C 1
ATOM 860 O O . VAL A 1 107 ? -2.368 10.090 3.533 1.00 88.81 107 VAL A O 1
ATOM 863 N N . ARG A 1 108 ? -2.648 12.313 3.603 1.00 90.88 108 ARG A N 1
ATOM 864 C CA . ARG A 1 108 ? -1.764 12.573 2.463 1.00 90.88 108 ARG A CA 1
ATOM 865 C C . ARG A 1 108 ? -0.301 12.478 2.877 1.00 90.88 108 ARG A C 1
ATOM 867 O O . ARG A 1 108 ? 0.134 13.175 3.789 1.00 90.88 108 ARG A O 1
ATOM 874 N N . VAL A 1 109 ? 0.459 11.685 2.131 1.00 90.94 109 VAL A N 1
ATOM 875 C CA . VAL A 1 109 ? 1.923 11.677 2.192 1.00 90.94 109 VAL A CA 1
ATOM 876 C C . VAL A 1 109 ? 2.457 12.926 1.498 1.00 90.94 109 VAL A C 1
ATOM 878 O O . VAL A 1 109 ? 1.948 13.329 0.444 1.00 90.94 109 VAL A O 1
ATOM 881 N N . CYS A 1 110 ? 3.466 13.564 2.093 1.00 91.25 110 CYS A N 1
ATOM 882 C CA . CYS A 1 110 ? 4.045 14.776 1.530 1.00 91.25 110 CYS A CA 1
ATOM 883 C C . CYS A 1 110 ? 4.693 14.490 0.162 1.00 91.25 110 CYS A C 1
ATOM 885 O O . CYS A 1 110 ? 5.166 13.384 -0.094 1.00 91.25 110 CYS A O 1
ATOM 887 N N . ALA A 1 111 ? 4.684 15.470 -0.747 1.00 89.38 111 ALA A N 1
ATOM 888 C CA . ALA A 1 111 ? 5.103 15.251 -2.135 1.00 89.38 111 ALA A CA 1
ATOM 889 C C . ALA A 1 111 ? 6.529 14.668 -2.288 1.00 89.38 111 ALA A C 1
ATOM 891 O O . ALA A 1 111 ? 6.688 13.764 -3.108 1.00 89.38 111 ALA A O 1
ATOM 892 N N . PRO A 1 112 ? 7.541 15.095 -1.501 1.00 88.12 112 PRO A N 1
ATOM 893 C CA . PRO A 1 112 ? 8.873 14.488 -1.539 1.00 88.12 112 PRO A CA 1
ATOM 894 C C . PRO A 1 112 ? 8.908 13.000 -1.169 1.00 88.12 112 PRO A C 1
ATOM 896 O O . PRO A 1 112 ? 9.691 12.261 -1.760 1.00 88.12 112 PRO A O 1
ATOM 899 N N . ASP A 1 113 ? 8.050 12.552 -0.249 1.00 89.31 113 ASP A N 1
ATOM 900 C CA . ASP A 1 113 ? 8.072 11.184 0.290 1.00 89.31 113 ASP A CA 1
ATOM 901 C C . ASP A 1 113 ? 7.246 10.196 -0.545 1.00 89.31 113 ASP A C 1
ATOM 903 O O . ASP A 1 113 ? 7.434 8.984 -0.451 1.00 89.31 113 ASP A O 1
ATOM 907 N N . GLN A 1 114 ? 6.358 10.684 -1.419 1.00 89.69 114 GLN A N 1
ATOM 908 C CA . GLN A 1 114 ? 5.533 9.831 -2.290 1.00 89.69 114 GLN A CA 1
ATOM 909 C C . GLN A 1 114 ? 6.372 8.902 -3.185 1.00 89.69 114 GLN A C 1
ATOM 911 O O . GLN A 1 114 ? 5.941 7.796 -3.505 1.00 89.69 114 GLN A O 1
ATOM 916 N N . ARG A 1 115 ? 7.599 9.311 -3.540 1.00 87.56 115 ARG A N 1
ATOM 917 C CA . ARG A 1 115 ? 8.565 8.503 -4.311 1.00 87.56 115 ARG A CA 1
ATOM 918 C C . ARG A 1 115 ? 8.992 7.206 -3.616 1.00 87.56 115 ARG A C 1
ATOM 920 O O . ARG A 1 115 ? 9.595 6.348 -4.256 1.00 87.56 115 ARG A O 1
ATOM 927 N N . ALA A 1 116 ? 8.736 7.084 -2.313 1.00 88.69 116 ALA A N 1
ATOM 928 C CA . ALA A 1 116 ? 9.044 5.893 -1.531 1.00 88.69 116 ALA A CA 1
ATOM 929 C C . ALA A 1 116 ? 7.902 4.855 -1.536 1.00 88.69 116 ALA A C 1
ATOM 931 O O . ALA A 1 116 ? 8.064 3.759 -1.006 1.00 88.69 116 ALA A O 1
ATOM 932 N N . GLN A 1 117 ? 6.743 5.200 -2.108 1.00 90.81 117 GLN A N 1
ATOM 933 C CA . GLN A 1 117 ? 5.522 4.385 -2.097 1.00 90.81 117 GLN A CA 1
ATOM 934 C C . GLN A 1 117 ? 5.007 4.095 -3.514 1.00 90.81 117 GLN A C 1
ATOM 936 O O . GLN A 1 117 ? 3.802 3.957 -3.731 1.00 90.81 117 GLN A O 1
ATOM 941 N N . LEU A 1 118 ? 5.905 4.026 -4.501 1.00 89.50 118 LEU A N 1
ATOM 942 C CA . LEU A 1 118 ? 5.510 3.692 -5.867 1.00 89.50 118 LEU A CA 1
ATOM 943 C C . LEU A 1 118 ? 5.123 2.220 -5.961 1.00 89.50 118 LEU A C 1
ATOM 945 O O . LEU A 1 118 ? 5.753 1.375 -5.339 1.00 89.50 118 LEU A O 1
ATOM 949 N N . ILE A 1 119 ? 4.133 1.895 -6.783 1.00 87.00 119 ILE A N 1
ATOM 950 C CA . ILE A 1 119 ? 3.751 0.509 -7.072 1.00 87.00 119 ILE A CA 1
ATOM 951 C C . ILE A 1 119 ? 3.862 0.235 -8.566 1.00 87.00 119 ILE A C 1
ATOM 953 O O . ILE A 1 119 ? 3.615 1.122 -9.381 1.00 87.00 119 ILE A O 1
ATOM 957 N N . LEU A 1 120 ? 4.246 -0.991 -8.923 1.00 82.25 120 LEU A N 1
ATOM 958 C CA . LEU A 1 120 ? 4.308 -1.433 -10.315 1.00 82.25 120 LEU A CA 1
ATOM 959 C C . LEU A 1 120 ? 2.990 -2.081 -10.703 1.00 82.25 120 LEU A C 1
ATOM 961 O O . LEU A 1 120 ? 2.636 -3.135 -10.182 1.00 82.25 120 LEU A O 1
ATOM 965 N N . TRP A 1 121 ? 2.290 -1.493 -11.665 1.00 81.31 121 TRP A N 1
ATOM 966 C CA . TRP A 1 121 ? 1.032 -2.046 -12.139 1.00 81.31 121 TRP A CA 1
ATOM 967 C C . TRP A 1 121 ? 1.180 -2.704 -13.509 1.00 81.31 121 TRP A C 1
ATOM 969 O O . TRP A 1 121 ? 1.782 -2.151 -14.424 1.00 81.31 121 TRP A O 1
ATOM 979 N N . ARG A 1 122 ? 0.629 -3.914 -13.641 1.00 67.00 122 ARG A N 1
ATOM 980 C CA . ARG A 1 122 ? 0.859 -4.790 -14.799 1.00 67.00 122 ARG A CA 1
ATOM 981 C C . ARG A 1 122 ? 0.269 -4.257 -16.101 1.00 67.00 122 ARG A C 1
ATOM 983 O O . ARG A 1 122 ? 0.876 -4.451 -17.149 1.00 67.00 122 ARG A O 1
ATOM 990 N N . ASP A 1 123 ? -0.834 -3.513 -16.028 1.00 60.88 123 ASP A N 1
ATOM 991 C CA . ASP A 1 123 ? -1.459 -2.928 -17.223 1.00 60.88 123 ASP A CA 1
ATOM 992 C C . ASP A 1 123 ? -0.578 -1.856 -17.891 1.00 60.88 123 ASP A C 1
ATOM 994 O O . ASP A 1 123 ? -0.914 -1.359 -18.963 1.00 60.88 123 ASP A O 1
ATOM 998 N N . GLU A 1 124 ? 0.555 -1.485 -17.283 1.00 57.28 124 GLU A N 1
ATOM 999 C CA . GLU A 1 124 ? 1.482 -0.496 -17.831 1.00 57.28 124 GLU A CA 1
ATOM 1000 C C . GLU A 1 124 ? 2.453 -1.083 -18.878 1.00 57.28 124 GLU A C 1
ATOM 1002 O O . GLU A 1 124 ? 2.881 -0.354 -19.775 1.00 57.28 124 GLU A O 1
ATOM 1007 N N . TYR A 1 125 ? 2.755 -2.392 -18.823 1.00 62.47 125 TYR A N 1
ATOM 1008 C CA . TYR A 1 125 ? 3.737 -3.049 -19.708 1.00 62.47 125 TYR A CA 1
ATOM 1009 C C . TYR A 1 125 ? 3.246 -4.367 -20.346 1.00 62.47 125 TYR A C 1
ATOM 1011 O O . TYR A 1 125 ? 3.980 -5.360 -20.339 1.00 62.47 125 TYR A O 1
ATOM 1019 N N . PRO A 1 126 ? 2.036 -4.414 -20.935 1.00 62.94 126 PRO A N 1
ATOM 1020 C CA . PRO A 1 126 ? 1.463 -5.656 -21.463 1.00 62.94 126 PRO A CA 1
ATOM 1021 C C . PRO A 1 126 ? 2.349 -6.299 -22.542 1.00 62.94 126 PRO A C 1
ATOM 1023 O O . PRO A 1 126 ? 2.541 -7.512 -22.552 1.00 62.94 126 PRO A O 1
ATOM 1026 N N . ASN A 1 127 ? 2.967 -5.486 -23.405 1.00 67.06 127 ASN A N 1
ATOM 1027 C CA . ASN A 1 127 ? 3.821 -5.984 -24.485 1.00 67.06 127 ASN A CA 1
ATOM 1028 C C . ASN A 1 127 ? 5.156 -6.525 -23.959 1.00 67.06 127 ASN A C 1
ATOM 1030 O O . ASN A 1 127 ? 5.613 -7.568 -24.420 1.00 67.06 127 ASN A O 1
ATOM 1034 N N . ALA A 1 128 ? 5.759 -5.860 -22.969 1.00 66.25 128 ALA A N 1
ATOM 1035 C CA . ALA A 1 128 ? 6.989 -6.352 -22.357 1.00 66.25 128 ALA A CA 1
ATOM 1036 C C . ALA A 1 128 ? 6.739 -7.627 -21.553 1.00 66.25 128 ALA A C 1
ATOM 1038 O O . ALA A 1 128 ? 7.552 -8.533 -21.613 1.00 66.25 128 ALA A O 1
ATOM 1039 N N . GLU A 1 129 ? 5.603 -7.765 -20.866 1.00 63.94 129 GLU A N 1
ATOM 1040 C CA . GLU A 1 129 ? 5.256 -9.015 -20.180 1.00 63.94 129 GLU A CA 1
ATOM 1041 C C . GLU A 1 129 ? 5.125 -10.194 -21.156 1.00 63.94 129 GLU A C 1
ATOM 1043 O O . GLU A 1 129 ? 5.655 -11.278 -20.890 1.00 63.94 129 GLU A O 1
ATOM 1048 N N . VAL A 1 130 ? 4.440 -9.992 -22.286 1.00 69.50 130 VAL A N 1
ATOM 1049 C CA . VAL A 1 130 ? 4.316 -11.019 -23.332 1.00 69.50 130 VAL A CA 1
ATOM 1050 C C . VAL A 1 130 ? 5.690 -11.376 -23.892 1.00 69.50 130 VAL A C 1
ATOM 1052 O O . VAL A 1 130 ? 6.021 -12.559 -23.974 1.00 69.50 130 VAL A O 1
ATOM 1055 N N . ALA A 1 131 ? 6.511 -10.374 -24.205 1.00 70.75 131 ALA A N 1
ATOM 1056 C CA . ALA A 1 131 ? 7.848 -10.586 -24.742 1.00 70.75 131 ALA A CA 1
ATOM 1057 C C . ALA A 1 131 ? 8.774 -11.279 -23.723 1.00 70.75 131 ALA A C 1
ATOM 1059 O O . ALA A 1 131 ? 9.487 -12.210 -24.077 1.00 70.75 131 ALA A O 1
ATOM 1060 N N . VAL A 1 132 ? 8.699 -10.930 -22.433 1.00 70.31 132 VAL A N 1
ATOM 1061 C CA . VAL A 1 132 ? 9.477 -11.598 -21.377 1.00 70.31 132 VAL A CA 1
ATOM 1062 C C . VAL A 1 132 ? 9.121 -13.077 -21.241 1.00 70.31 132 VAL A C 1
ATOM 1064 O O . VAL A 1 132 ? 9.994 -13.901 -20.989 1.00 70.31 132 VAL A O 1
ATOM 1067 N N . LYS A 1 133 ? 7.851 -13.442 -21.418 1.00 70.00 133 LYS A N 1
ATOM 1068 C CA . LYS A 1 133 ? 7.414 -14.842 -21.303 1.00 70.00 133 LYS A CA 1
ATOM 1069 C C . LYS A 1 133 ? 7.662 -15.666 -22.561 1.00 70.00 133 LYS A C 1
ATOM 1071 O O . LYS A 1 133 ? 7.873 -16.870 -22.448 1.00 70.00 133 LYS A O 1
ATOM 1076 N N . ARG A 1 134 ? 7.542 -15.051 -23.739 1.00 72.69 134 ARG A N 1
ATOM 1077 C CA . ARG A 1 134 ? 7.539 -15.758 -25.027 1.00 72.69 134 ARG A CA 1
ATOM 1078 C C . ARG A 1 134 ? 8.890 -15.720 -25.734 1.00 72.69 134 ARG A C 1
ATOM 1080 O O . ARG A 1 134 ? 9.257 -16.697 -26.375 1.00 72.69 134 ARG A O 1
ATOM 1087 N N . ASP A 1 135 ? 9.606 -14.612 -25.591 1.00 77.44 135 ASP A N 1
ATOM 1088 C CA . ASP A 1 135 ? 10.724 -14.236 -26.458 1.00 77.44 135 ASP A CA 1
ATOM 1089 C C . ASP A 1 135 ? 12.071 -14.210 -25.694 1.00 77.44 135 ASP A C 1
ATOM 1091 O O . ASP A 1 135 ? 13.089 -13.767 -26.224 1.00 77.44 135 ASP A O 1
ATOM 1095 N N . HIS A 1 136 ? 12.094 -14.711 -24.449 1.00 72.25 136 HIS A N 1
ATOM 1096 C CA . HIS A 1 136 ? 13.321 -14.993 -23.696 1.00 72.25 136 HIS A CA 1
ATOM 1097 C C . HIS A 1 136 ? 13.759 -16.451 -23.845 1.00 72.25 136 HIS A C 1
ATOM 1099 O O . HIS A 1 136 ? 12.988 -17.377 -23.579 1.00 72.25 136 HIS A O 1
ATOM 1105 N N . TYR A 1 137 ? 15.038 -16.650 -24.155 1.00 71.44 137 TYR A N 1
ATOM 1106 C CA . TYR A 1 137 ? 15.722 -17.931 -24.047 1.00 71.44 137 TYR A CA 1
ATOM 1107 C C . TYR A 1 137 ? 16.939 -17.782 -23.136 1.00 71.44 137 TYR A C 1
ATOM 1109 O O . TYR A 1 137 ? 17.973 -17.259 -23.538 1.00 71.44 137 TYR A O 1
ATOM 1117 N N . VAL A 1 138 ? 16.818 -18.269 -21.899 1.00 74.19 138 VAL A N 1
ATOM 1118 C CA . VAL A 1 138 ? 17.858 -18.113 -20.869 1.00 74.19 138 VAL A CA 1
ATOM 1119 C C . VAL A 1 138 ? 18.191 -16.619 -20.703 1.00 74.19 138 VAL A C 1
ATOM 1121 O O . VAL A 1 138 ? 17.310 -15.855 -20.306 1.00 74.19 138 VAL A O 1
ATOM 1124 N N . ASP A 1 139 ? 19.405 -16.194 -21.042 1.00 67.81 139 ASP A N 1
ATOM 1125 C CA . ASP A 1 139 ? 19.859 -14.809 -20.905 1.00 67.81 139 ASP A CA 1
ATOM 1126 C C . ASP A 1 139 ? 19.595 -13.972 -22.170 1.00 67.81 139 ASP A C 1
ATOM 1128 O O . ASP A 1 139 ? 19.720 -12.747 -22.139 1.00 67.81 139 ASP A O 1
ATOM 1132 N N . ASP A 1 140 ? 19.181 -14.611 -23.267 1.00 70.25 140 ASP A N 1
ATOM 1133 C CA . ASP A 1 140 ? 18.958 -13.959 -24.553 1.00 70.25 140 ASP A CA 1
ATOM 1134 C C . ASP A 1 140 ? 17.497 -13.521 -24.712 1.00 70.25 140 ASP A C 1
ATOM 1136 O O . ASP A 1 140 ? 16.558 -14.269 -24.428 1.00 70.25 140 ASP A O 1
ATOM 1140 N N . PHE A 1 141 ? 17.306 -12.297 -25.205 1.00 76.06 141 PHE A N 1
ATOM 1141 C CA . PHE A 1 141 ? 16.008 -11.746 -25.590 1.00 76.06 141 PHE A CA 1
ATOM 1142 C C . PHE A 1 141 ? 15.961 -11.574 -27.107 1.00 76.06 141 PHE A C 1
ATOM 1144 O O . PHE A 1 141 ? 16.735 -10.793 -27.665 1.00 76.06 141 PHE A O 1
ATOM 1151 N N . ILE A 1 142 ? 15.062 -12.295 -27.779 1.00 80.00 142 ILE A N 1
ATOM 1152 C CA . ILE A 1 142 ? 14.967 -12.299 -29.243 1.00 80.00 142 ILE A CA 1
ATOM 1153 C C . ILE A 1 142 ? 13.513 -12.060 -29.646 1.00 80.00 142 ILE A C 1
ATOM 1155 O O . ILE A 1 142 ? 12.696 -12.975 -29.643 1.00 80.00 142 ILE A O 1
ATOM 1159 N N . CYS A 1 143 ? 13.202 -10.822 -30.030 1.00 81.69 143 CYS A N 1
ATOM 1160 C CA . CYS A 1 143 ? 11.865 -10.390 -30.432 1.00 81.69 143 CYS A CA 1
ATOM 1161 C C . CYS A 1 143 ? 11.920 -9.596 -31.750 1.00 81.69 143 CYS A C 1
ATOM 1163 O O . CYS A 1 143 ? 12.920 -8.941 -32.047 1.00 81.69 143 CYS A O 1
ATOM 1165 N N . SER A 1 144 ? 10.837 -9.635 -32.529 1.00 82.94 144 SER A N 1
ATOM 1166 C CA . SER A 1 144 ? 10.646 -8.834 -33.743 1.00 82.94 144 SER A CA 1
ATOM 1167 C C . SER A 1 144 ? 9.429 -7.924 -33.594 1.00 82.94 144 SER A C 1
ATOM 1169 O O . SER A 1 144 ? 8.374 -8.388 -33.162 1.00 82.94 144 SER A O 1
ATOM 1171 N N . THR A 1 145 ? 9.554 -6.663 -34.002 1.00 85.38 145 THR A N 1
ATOM 1172 C CA . THR A 1 145 ? 8.464 -5.674 -34.017 1.00 85.38 145 THR A CA 1
ATOM 1173 C C . THR A 1 145 ? 8.322 -5.061 -35.407 1.00 85.38 145 THR A C 1
ATOM 1175 O O . THR A 1 145 ? 9.280 -5.049 -36.183 1.00 85.38 145 THR A O 1
ATOM 1178 N N . ASP A 1 146 ? 7.154 -4.495 -35.710 1.00 87.69 146 ASP A N 1
ATOM 1179 C CA . ASP A 1 146 ? 6.864 -3.930 -37.037 1.00 87.69 146 ASP A CA 1
ATOM 1180 C C . ASP A 1 146 ? 7.481 -2.530 -37.238 1.00 87.69 146 ASP A C 1
ATOM 1182 O O . ASP A 1 146 ? 7.530 -2.008 -38.353 1.00 87.69 146 ASP A O 1
ATOM 1186 N N . SER A 1 147 ? 7.975 -1.897 -36.164 1.00 91.00 147 SER A N 1
ATOM 1187 C CA . SER A 1 147 ? 8.642 -0.592 -36.227 1.00 91.00 147 SER A CA 1
ATOM 1188 C C . SER A 1 147 ? 9.779 -0.424 -35.214 1.00 91.00 147 SER A C 1
ATOM 1190 O O . SER A 1 147 ? 9.804 -1.052 -34.154 1.00 91.00 147 SER A O 1
ATOM 1192 N N . VAL A 1 148 ? 10.699 0.503 -35.514 1.00 85.19 148 VAL A N 1
ATOM 1193 C CA . VAL A 1 148 ? 11.824 0.875 -34.633 1.00 85.19 148 VAL A CA 1
ATOM 1194 C C . VAL A 1 148 ? 11.345 1.564 -33.349 1.00 85.19 148 VAL A C 1
ATOM 1196 O O . VAL A 1 148 ? 11.922 1.363 -32.284 1.00 85.19 148 VAL A O 1
ATOM 1199 N N . SER A 1 149 ? 10.278 2.367 -33.423 1.00 75.56 149 SER A N 1
ATOM 1200 C CA . SER A 1 149 ? 9.718 3.047 -32.246 1.00 75.56 149 SER A CA 1
ATOM 1201 C C . SER A 1 149 ? 9.119 2.051 -31.251 1.00 75.56 149 SER A C 1
ATOM 1203 O O . SER A 1 149 ? 9.308 2.197 -30.042 1.00 75.56 149 SER A O 1
ATOM 1205 N N . GLU A 1 150 ? 8.456 1.013 -31.759 1.00 78.19 150 GLU A N 1
ATOM 1206 C CA . GLU A 1 150 ? 7.936 -0.080 -30.944 1.00 78.19 150 GLU A CA 1
ATOM 1207 C C . GLU A 1 150 ? 9.063 -0.919 -30.335 1.00 78.19 150 GLU A C 1
ATOM 1209 O O . GLU A 1 150 ? 9.024 -1.180 -29.133 1.00 78.19 150 GLU A O 1
ATOM 1214 N N . ALA A 1 151 ? 10.106 -1.241 -31.113 1.00 78.81 151 ALA A N 1
ATOM 1215 C CA . ALA A 1 151 ? 11.295 -1.933 -30.609 1.00 78.81 151 ALA A CA 1
ATOM 1216 C C . ALA A 1 151 ? 11.940 -1.169 -29.443 1.00 78.81 151 ALA A C 1
ATOM 1218 O O . ALA A 1 151 ? 12.197 -1.743 -28.387 1.00 78.81 151 ALA A O 1
ATOM 1219 N N . ALA A 1 152 ? 12.160 0.141 -29.602 1.00 76.38 152 ALA A N 1
ATOM 1220 C CA . ALA A 1 152 ? 12.785 0.976 -28.577 1.00 76.38 152 ALA A CA 1
ATOM 1221 C C . ALA A 1 152 ? 11.957 1.023 -27.282 1.00 76.38 152 ALA A C 1
ATOM 1223 O O . ALA A 1 152 ? 12.508 0.926 -26.182 1.00 76.38 152 ALA A O 1
ATOM 1224 N N . LYS A 1 153 ? 10.628 1.130 -27.410 1.00 75.75 153 LYS A N 1
ATOM 1225 C CA . LYS A 1 153 ? 9.711 1.094 -26.268 1.00 75.75 153 LYS A CA 1
ATOM 1226 C C . LYS A 1 153 ? 9.739 -0.272 -25.581 1.00 75.75 153 LYS A C 1
ATOM 1228 O O . LYS A 1 153 ? 9.900 -0.325 -24.367 1.00 75.75 153 LYS A O 1
ATOM 1233 N N . LEU A 1 154 ? 9.649 -1.357 -26.349 1.00 78.50 154 LEU A N 1
ATOM 1234 C CA . LEU A 1 154 ? 9.655 -2.721 -25.826 1.00 78.50 154 LEU A CA 1
ATOM 1235 C C . LEU A 1 154 ? 10.966 -3.046 -25.105 1.00 78.50 154 LEU A C 1
ATOM 1237 O O . LEU A 1 154 ? 10.928 -3.549 -23.990 1.00 78.50 154 LEU A O 1
ATOM 1241 N N . ILE A 1 155 ? 12.116 -2.694 -25.684 1.00 78.12 155 ILE A N 1
ATOM 1242 C CA . ILE A 1 155 ? 13.433 -2.882 -25.056 1.00 78.12 155 ILE A CA 1
ATOM 1243 C C . ILE A 1 155 ? 13.524 -2.096 -23.744 1.00 78.12 155 ILE A C 1
ATOM 1245 O O . ILE A 1 155 ? 13.979 -2.635 -22.734 1.00 78.12 155 ILE A O 1
ATOM 1249 N N . SER A 1 156 ? 13.074 -0.836 -23.734 1.00 74.44 156 SER A N 1
ATOM 1250 C CA . SER A 1 156 ? 13.052 -0.019 -22.516 1.00 74.44 156 SER A CA 1
ATOM 1251 C C . SER A 1 156 ? 12.169 -0.648 -21.437 1.00 74.44 156 SER A C 1
ATOM 1253 O O . SER A 1 156 ? 12.591 -0.750 -20.285 1.00 74.44 156 SER A O 1
ATOM 1255 N N . ASP A 1 157 ? 10.977 -1.100 -21.816 1.00 76.00 157 ASP A N 1
ATOM 1256 C CA . ASP A 1 157 ? 10.000 -1.706 -20.919 1.00 76.00 157 ASP A CA 1
ATOM 1257 C C . ASP A 1 157 ? 10.496 -3.066 -20.374 1.00 76.00 157 ASP A C 1
ATOM 1259 O O . ASP A 1 157 ? 10.420 -3.305 -19.170 1.00 76.00 157 ASP A O 1
ATOM 1263 N N . VAL A 1 158 ? 11.095 -3.922 -21.214 1.00 73.50 158 VAL A N 1
ATOM 1264 C CA . VAL A 1 158 ? 11.704 -5.210 -20.816 1.00 73.50 158 VAL A CA 1
ATOM 1265 C C . VAL A 1 158 ? 12.898 -4.992 -19.887 1.00 73.50 158 VAL A C 1
ATOM 1267 O O . VAL A 1 158 ? 12.983 -5.625 -18.841 1.00 73.50 158 VAL A O 1
ATOM 1270 N N . THR A 1 159 ? 13.780 -4.038 -20.199 1.00 73.44 159 THR A N 1
ATOM 1271 C CA . THR A 1 159 ? 14.928 -3.692 -19.338 1.00 73.44 159 THR A CA 1
ATOM 1272 C C . THR A 1 159 ? 14.461 -3.257 -17.949 1.00 73.44 159 THR A C 1
ATOM 1274 O O . THR A 1 159 ? 15.052 -3.635 -16.939 1.00 73.44 159 THR A O 1
ATOM 1277 N N . VAL A 1 160 ? 13.370 -2.489 -17.882 1.00 65.88 160 VAL A N 1
ATOM 1278 C CA . VAL A 1 160 ? 12.746 -2.068 -16.624 1.00 65.88 160 VAL A CA 1
ATOM 1279 C C . VAL A 1 160 ? 12.160 -3.257 -15.861 1.00 65.88 160 VAL A C 1
ATOM 1281 O O . VAL A 1 160 ? 12.337 -3.332 -14.644 1.00 65.88 160 VAL A O 1
ATOM 1284 N N . VAL A 1 161 ? 11.486 -4.181 -16.548 1.00 68.62 161 VAL A N 1
ATOM 1285 C CA . VAL A 1 161 ? 10.956 -5.411 -15.938 1.00 68.62 161 VAL A CA 1
ATOM 1286 C C . VAL A 1 161 ? 12.096 -6.269 -15.373 1.00 68.62 161 VAL A C 1
ATOM 1288 O O . VAL A 1 161 ? 12.028 -6.674 -14.212 1.00 68.62 161 VAL A O 1
ATOM 1291 N N . HIS A 1 162 ? 13.176 -6.472 -16.132 1.00 67.25 162 HIS A N 1
ATOM 1292 C CA . HIS A 1 162 ? 14.337 -7.278 -15.732 1.00 67.25 162 HIS A CA 1
ATOM 1293 C C . HIS A 1 162 ? 15.133 -6.666 -14.586 1.00 67.25 162 HIS A C 1
ATOM 1295 O O . HIS A 1 162 ? 15.446 -7.362 -13.622 1.00 67.25 162 HIS A O 1
ATOM 1301 N N . ALA A 1 163 ? 15.397 -5.359 -14.631 1.00 60.66 163 ALA A N 1
ATOM 1302 C CA . ALA A 1 163 ? 16.096 -4.651 -13.557 1.00 60.66 163 ALA A CA 1
ATOM 1303 C C . ALA A 1 163 ? 15.331 -4.685 -12.219 1.00 60.66 163 ALA A C 1
ATOM 1305 O O . ALA A 1 163 ? 15.917 -4.454 -11.163 1.00 60.66 163 ALA A O 1
ATOM 1306 N N . ARG A 1 164 ? 14.021 -4.965 -12.252 1.00 60.25 164 ARG A N 1
ATOM 1307 C CA . ARG A 1 164 ? 13.127 -4.972 -11.082 1.00 60.25 164 ARG A CA 1
ATOM 1308 C C . ARG A 1 164 ? 12.678 -6.382 -10.668 1.00 60.25 164 ARG A C 1
ATOM 1310 O O . ARG A 1 164 ? 12.058 -6.533 -9.619 1.00 60.25 164 ARG A O 1
ATOM 1317 N N . GLY A 1 165 ? 12.992 -7.408 -11.463 1.00 44.59 165 GLY A N 1
ATOM 1318 C CA . GLY A 1 165 ? 12.498 -8.781 -11.348 1.00 44.59 165 GLY A CA 1
ATOM 1319 C C . GLY A 1 165 ? 13.461 -9.771 -10.688 1.00 44.59 165 GLY A C 1
ATOM 1320 O O . GLY A 1 165 ? 13.613 -10.885 -11.180 1.00 44.59 165 GLY A O 1
ATOM 1321 N N . ALA A 1 166 ? 14.091 -9.433 -9.562 1.00 35.12 166 ALA A N 1
ATOM 1322 C CA . ALA A 1 166 ? 14.748 -10.441 -8.725 1.00 35.12 166 ALA A CA 1
ATOM 1323 C C . ALA A 1 166 ? 13.694 -11.228 -7.915 1.00 35.12 166 ALA A C 1
ATOM 1325 O O . ALA A 1 166 ? 13.490 -10.960 -6.735 1.00 35.12 166 ALA A O 1
ATOM 1326 N N . SER A 1 167 ? 12.984 -12.150 -8.580 1.00 36.66 167 SER A N 1
ATOM 1327 C CA . SER A 1 167 ? 12.375 -13.395 -8.057 1.00 36.66 167 SER A CA 1
ATOM 1328 C C . SER A 1 167 ? 11.150 -13.782 -8.895 1.00 36.66 167 SER A C 1
ATOM 1330 O O . SER A 1 167 ? 10.004 -13.490 -8.551 1.00 36.66 167 SER A O 1
ATOM 1332 N N . ILE A 1 168 ? 11.385 -14.500 -9.995 1.00 30.69 168 ILE A N 1
ATOM 1333 C CA . ILE A 1 168 ? 10.400 -15.455 -10.510 1.00 30.69 168 ILE A CA 1
ATOM 1334 C C . ILE A 1 168 ? 10.787 -16.795 -9.889 1.00 30.69 168 ILE A C 1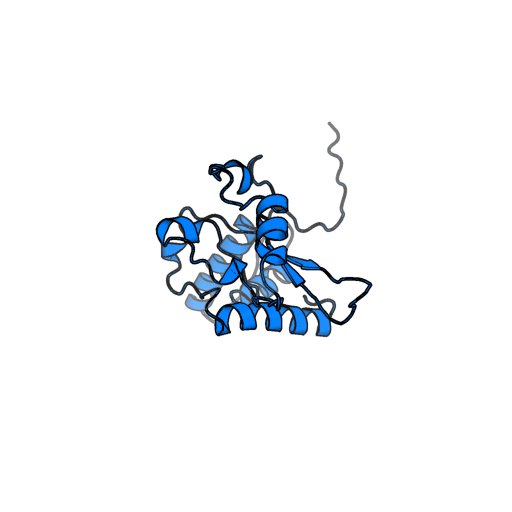
ATOM 1336 O O . ILE A 1 168 ? 11.709 -17.471 -10.338 1.00 30.69 168 ILE A O 1
ATOM 1340 N N . SER A 1 169 ? 10.121 -17.160 -8.796 1.00 30.97 169 SER A N 1
ATOM 1341 C CA . SER A 1 169 ? 10.246 -18.500 -8.230 1.00 30.97 169 SER A CA 1
ATOM 1342 C C . SER A 1 169 ? 9.592 -19.511 -9.180 1.00 30.97 169 SER A C 1
ATOM 1344 O O . SER A 1 169 ? 8.371 -19.609 -9.286 1.00 30.97 169 SER A O 1
ATOM 1346 N N . GLY A 1 170 ? 10.435 -20.267 -9.881 1.00 28.48 170 GLY A N 1
ATOM 1347 C CA . GLY A 1 170 ? 10.082 -21.417 -10.711 1.00 28.48 170 GLY A CA 1
ATOM 1348 C C . GLY A 1 170 ? 11.249 -22.400 -10.690 1.00 28.48 170 GLY A C 1
ATOM 1349 O O . GLY A 1 170 ? 12.300 -22.122 -11.249 1.00 28.48 170 GLY A O 1
ATOM 1350 N N . GLY A 1 171 ? 11.090 -23.493 -9.942 1.00 30.50 171 GLY A N 1
ATOM 1351 C CA . GLY A 1 171 ? 12.145 -24.414 -9.522 1.00 30.50 171 GLY A CA 1
ATOM 1352 C C . GLY A 1 171 ? 13.038 -24.986 -10.629 1.00 30.50 171 GLY A C 1
ATOM 1353 O O . GLY A 1 171 ? 12.566 -25.506 -11.633 1.00 30.50 171 GLY A O 1
ATOM 1354 N N . GLY A 1 172 ? 14.339 -24.984 -10.344 1.00 24.22 172 GLY A N 1
ATOM 1355 C CA . GLY A 1 172 ? 15.387 -25.675 -11.088 1.00 24.22 172 GLY A CA 1
ATOM 1356 C C . GLY A 1 172 ? 16.700 -25.574 -10.319 1.00 24.22 172 GLY A C 1
ATOM 1357 O O . GLY A 1 172 ? 17.501 -24.675 -10.540 1.00 24.22 172 GLY A O 1
ATOM 1358 N N . ARG A 1 173 ? 16.889 -26.455 -9.335 1.00 29.91 173 ARG A N 1
ATOM 1359 C CA . ARG A 1 173 ? 18.100 -26.541 -8.510 1.00 29.91 173 ARG A CA 1
ATOM 1360 C C . ARG A 1 173 ? 19.268 -26.979 -9.405 1.00 29.91 173 ARG A C 1
ATOM 1362 O O . ARG A 1 173 ? 19.349 -28.153 -9.742 1.00 29.91 173 ARG A O 1
ATOM 1369 N N . LEU A 1 174 ? 20.183 -26.075 -9.752 1.00 29.00 174 LEU A N 1
ATOM 1370 C CA . LEU A 1 174 ? 21.501 -26.441 -10.278 1.00 29.00 174 LEU A CA 1
ATOM 1371 C C . LEU A 1 174 ? 22.556 -26.142 -9.218 1.00 29.00 174 LEU A C 1
ATOM 1373 O O . LEU A 1 174 ? 23.004 -25.019 -9.010 1.00 29.00 174 LEU A O 1
ATOM 1377 N N . THR A 1 175 ? 22.911 -27.204 -8.505 1.00 32.78 175 THR A N 1
ATOM 1378 C CA . THR A 1 175 ? 24.103 -27.293 -7.670 1.00 32.78 175 THR A CA 1
ATOM 1379 C C . THR A 1 175 ? 25.343 -26.984 -8.510 1.00 32.78 175 THR A C 1
ATOM 1381 O O . THR A 1 175 ? 25.603 -27.697 -9.480 1.00 32.78 175 THR A O 1
ATOM 1384 N N . ARG A 1 176 ? 26.155 -25.997 -8.117 1.00 25.98 176 ARG A N 1
ATOM 1385 C CA . ARG A 1 176 ? 27.551 -25.929 -8.568 1.00 25.98 176 ARG A CA 1
ATOM 1386 C C . ARG A 1 176 ? 28.411 -26.783 -7.639 1.00 25.98 176 ARG A C 1
ATOM 1388 O O . ARG A 1 176 ? 28.645 -26.421 -6.491 1.00 25.98 176 ARG A O 1
ATOM 1395 N N . ARG A 1 177 ? 28.850 -27.931 -8.159 1.00 25.41 177 ARG A N 1
ATOM 1396 C CA . ARG A 1 177 ? 30.093 -28.590 -7.746 1.00 25.41 177 ARG A CA 1
ATOM 1397 C C . ARG A 1 177 ? 31.257 -27.844 -8.394 1.00 25.41 177 ARG A C 1
ATOM 1399 O O . ARG A 1 177 ? 31.346 -27.831 -9.620 1.00 25.41 177 ARG A O 1
ATOM 1406 N N . ASN A 1 178 ? 32.071 -27.204 -7.567 1.00 34.66 178 ASN A N 1
ATOM 1407 C CA . ASN A 1 178 ? 33.511 -27.416 -7.369 1.00 34.66 178 ASN A CA 1
ATOM 1408 C C . ASN A 1 178 ? 34.057 -26.211 -6.611 1.00 34.66 178 ASN A C 1
ATOM 1410 O O . ASN A 1 178 ? 33.902 -25.083 -7.128 1.00 34.66 178 ASN A O 1
#

Organism: Eumeta variegata (NCBI:txid151549)

pLDDT: mean 78.76, std 16.7, range [24.22, 95.75]

Sequence (178 aa):
MDRDPAFAAAYTAQIDKLIENGYTRRIENRAQVRDCFFLPHFAVTNPNKPNKIRVVFDAATRFEGKSLNDYLISGPDLLNSLTGILFRFRKGSVAFTGDIRDMFLRVRVCAPDQRAQLILWRDEYPNAEVAVKRDHYVDDFICSTDSVSEAAKLISDVTVVHARGASISGGGRLTRRN

Secondary structure (DSSP, 8-state):
-TT-HHHHHHHHHHHHHHHHTTSS-----GGGGTT--B--EEEEEETTEEEEEEEEE-TT--BTTB-GGGGS------PPPHHHHHHHHTTSSS------TTGGGGSPPPTTGGGGSB---GGG-HHHHHHHHHSEETTEE----SSHHHHHHHHHHHHHHHHH--------------